Protein AF-A0A739GGJ1-F1 (afdb_monomer_lite)

Structure (mmCIF, N/CA/C/O backbone):
data_AF-A0A739GGJ1-F1
#
_entry.id   AF-A0A739GGJ1-F1
#
loop_
_atom_site.group_PDB
_atom_site.id
_atom_site.type_symbol
_atom_site.label_atom_id
_atom_site.label_alt_id
_atom_site.label_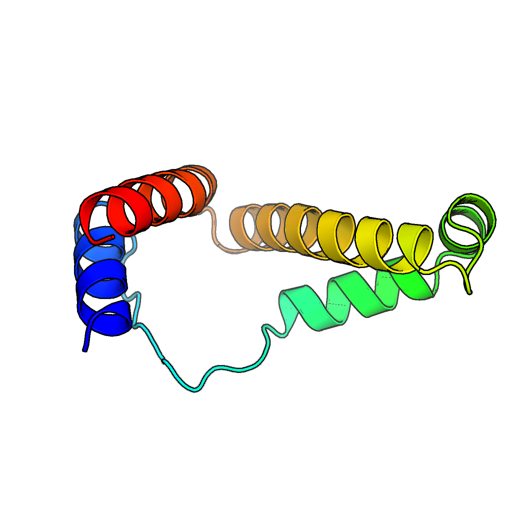comp_id
_atom_site.label_asym_id
_atom_site.label_entity_id
_atom_site.label_seq_id
_atom_site.pdbx_PDB_ins_code
_atom_site.Cartn_x
_atom_site.Cartn_y
_atom_site.Cartn_z
_atom_site.occupancy
_atom_site.B_iso_or_equiv
_atom_site.auth_seq_id
_atom_site.auth_comp_id
_atom_site.auth_asym_id
_atom_site.auth_atom_id
_atom_site.pdbx_PDB_model_num
ATOM 1 N N . ALA A 1 1 ? 2.033 -3.564 22.727 1.00 72.38 1 ALA A N 1
ATOM 2 C CA . ALA A 1 1 ? 1.277 -2.661 23.624 1.00 72.38 1 ALA A CA 1
ATOM 3 C C . ALA A 1 1 ? 1.047 -1.280 22.998 1.00 72.38 1 ALA A C 1
ATOM 5 O O . ALA A 1 1 ? -0.106 -0.918 22.823 1.00 72.38 1 ALA A O 1
ATOM 6 N N . ILE A 1 2 ? 2.098 -0.542 22.610 1.00 80.81 2 ILE A N 1
ATOM 7 C CA . ILE A 1 2 ? 1.981 0.823 22.045 1.00 80.81 2 ILE A CA 1
ATOM 8 C C . ILE A 1 2 ? 1.264 0.842 20.681 1.00 80.81 2 ILE A C 1
ATOM 10 O O . ILE A 1 2 ? 0.306 1.587 20.520 1.00 80.81 2 ILE A O 1
ATOM 14 N N . LYS A 1 3 ? 1.627 -0.049 19.742 1.00 78.81 3 LYS A N 1
ATOM 15 C CA . LYS A 1 3 ? 0.977 -0.137 18.413 1.00 78.81 3 LYS A CA 1
ATOM 16 C C . LYS A 1 3 ? -0.552 -0.278 18.491 1.00 78.81 3 LYS A C 1
ATOM 18 O O . LYS A 1 3 ? -1.261 0.438 17.801 1.00 78.81 3 LYS A O 1
ATOM 23 N N . ASN A 1 4 ? -1.055 -1.128 19.391 1.00 82.25 4 ASN A N 1
ATOM 24 C CA . ASN A 1 4 ? -2.497 -1.323 19.581 1.00 82.25 4 ASN A CA 1
ATOM 25 C C . ASN A 1 4 ? -3.184 -0.080 20.172 1.00 82.25 4 ASN A C 1
ATOM 27 O O . ASN A 1 4 ? -4.324 0.195 19.823 1.00 82.25 4 ASN A O 1
ATOM 31 N N . LYS A 1 5 ? -2.504 0.677 21.049 1.00 83.81 5 LYS A N 1
ATOM 32 C CA . LYS A 1 5 ? -3.036 1.937 21.598 1.00 83.81 5 LYS A CA 1
ATOM 33 C C . LYS A 1 5 ? -3.146 3.015 20.522 1.00 83.81 5 LYS A C 1
ATOM 35 O O . LYS A 1 5 ? -4.168 3.686 20.454 1.00 83.81 5 LYS A O 1
ATOM 40 N N . ILE A 1 6 ? -2.110 3.153 19.693 1.00 83.38 6 ILE A N 1
ATOM 41 C CA . ILE A 1 6 ? -2.107 4.088 18.561 1.00 83.38 6 ILE A CA 1
ATOM 42 C C . ILE A 1 6 ? -3.227 3.707 17.590 1.00 83.38 6 ILE A C 1
ATOM 44 O O . ILE A 1 6 ? -4.064 4.542 17.275 1.00 83.38 6 ILE A O 1
ATOM 48 N N . ALA A 1 7 ? -3.301 2.435 17.188 1.00 83.00 7 ALA A N 1
ATOM 49 C CA . ALA A 1 7 ? -4.324 1.961 16.263 1.00 83.00 7 ALA A CA 1
ATOM 50 C C . ALA A 1 7 ? -5.751 2.170 16.795 1.00 83.00 7 ALA A C 1
ATOM 52 O O . ALA A 1 7 ? -6.604 2.641 16.052 1.00 83.00 7 ALA A O 1
ATOM 53 N N . ALA A 1 8 ? -6.008 1.887 18.077 1.00 82.88 8 ALA A N 1
ATOM 54 C CA . ALA A 1 8 ? -7.320 2.112 18.685 1.00 82.88 8 ALA A CA 1
ATOM 55 C C . ALA A 1 8 ? -7.737 3.590 18.631 1.00 82.88 8 ALA A C 1
ATOM 57 O O . ALA A 1 8 ? -8.843 3.888 18.194 1.00 82.88 8 ALA A O 1
ATOM 58 N N . LYS A 1 9 ? -6.837 4.513 18.995 1.00 84.00 9 LYS A N 1
ATOM 59 C CA . LYS A 1 9 ? -7.096 5.960 18.910 1.00 84.00 9 LYS A CA 1
ATOM 60 C C . LYS A 1 9 ? -7.294 6.444 17.480 1.00 84.00 9 LYS A C 1
ATOM 62 O O . LYS A 1 9 ? -8.125 7.301 17.224 1.00 84.00 9 LYS A O 1
ATOM 67 N N . VAL A 1 10 ? -6.515 5.916 16.545 1.00 82.94 10 VAL A N 1
ATOM 68 C CA . VAL A 1 10 ? -6.609 6.268 15.129 1.00 82.94 10 VAL A CA 1
ATOM 69 C C . VAL A 1 10 ? -7.949 5.798 14.545 1.00 82.94 10 VAL A C 1
ATOM 71 O O . VAL A 1 10 ? -8.591 6.555 13.824 1.00 82.94 10 VAL A O 1
ATOM 74 N N . ILE A 1 11 ? -8.414 4.598 14.903 1.00 81.88 11 ILE A N 1
ATOM 75 C CA . ILE A 1 11 ? -9.743 4.096 14.520 1.00 81.88 11 ILE A CA 1
ATOM 76 C C . ILE A 1 11 ? -10.852 4.915 15.193 1.00 81.88 11 ILE A C 1
ATOM 78 O O . ILE A 1 11 ? -11.821 5.249 14.533 1.00 81.88 11 ILE A O 1
ATOM 82 N N . GLU A 1 12 ? -10.713 5.282 16.470 1.00 81.44 12 GLU A N 1
ATOM 83 C CA . GLU A 1 12 ? -11.688 6.131 17.177 1.00 81.44 12 GLU A CA 1
ATOM 84 C C . GLU A 1 12 ? -11.797 7.533 16.558 1.00 81.44 12 GLU A C 1
ATOM 86 O O . GLU A 1 12 ? -12.894 8.066 16.401 1.00 81.44 12 GLU A O 1
ATOM 91 N N . ASN A 1 13 ? -10.663 8.115 16.164 1.00 79.69 13 ASN A N 1
ATOM 92 C CA . ASN A 1 13 ? -10.590 9.449 15.568 1.00 79.69 13 ASN A CA 1
ATOM 93 C C . ASN A 1 13 ? -10.994 9.479 14.089 1.00 79.69 13 ASN A C 1
ATOM 95 O O . ASN A 1 13 ? -11.137 10.561 13.518 1.00 79.69 13 ASN A O 1
ATOM 99 N N . THR A 1 14 ? -11.157 8.319 13.453 1.00 72.75 14 THR A N 1
ATOM 100 C CA . THR A 1 14 ? -11.593 8.225 12.061 1.00 72.75 14 THR A CA 1
ATOM 101 C C . THR A 1 14 ? -12.998 7.644 11.980 1.00 72.75 14 THR A C 1
ATOM 103 O O . THR A 1 14 ? -13.388 6.773 12.743 1.00 72.75 14 THR A O 1
ATOM 106 N N . ASN A 1 15 ? -13.804 8.103 11.022 1.00 71.75 15 ASN A N 1
ATOM 107 C CA . ASN A 1 15 ? -15.168 7.590 10.825 1.00 71.75 15 ASN A CA 1
ATOM 108 C C . ASN A 1 15 ? -15.198 6.214 10.123 1.00 71.75 15 ASN A C 1
ATOM 110 O O . ASN A 1 15 ? -16.157 5.895 9.413 1.00 71.75 15 ASN A O 1
ATOM 114 N N . LEU A 1 16 ? -14.151 5.401 10.286 1.00 72.94 16 LEU A N 1
ATOM 115 C CA . LEU A 1 16 ? -14.026 4.104 9.632 1.00 72.94 16 LEU A CA 1
ATOM 116 C C . LEU A 1 16 ? -14.957 3.089 10.293 1.00 72.94 16 LEU A C 1
ATOM 118 O O . LEU A 1 16 ? -14.750 2.641 11.421 1.00 72.94 16 LEU A O 1
ATOM 122 N N . LYS A 1 17 ? -16.008 2.704 9.571 1.00 69.75 17 LYS A N 1
ATOM 123 C CA . LYS A 1 17 ? -16.960 1.693 10.035 1.00 69.75 17 LYS A CA 1
ATOM 124 C C . LYS A 1 17 ? -16.363 0.309 9.795 1.00 69.75 17 LYS A C 1
ATOM 126 O O . LYS A 1 17 ? -16.040 -0.031 8.665 1.00 69.75 17 LYS A O 1
ATOM 131 N N . ASN A 1 18 ? -16.288 -0.509 10.845 1.00 69.88 18 ASN A N 1
ATOM 132 C CA . ASN A 1 18 ? -15.779 -1.890 10.807 1.00 69.88 18 ASN A CA 1
ATOM 133 C C . ASN A 1 18 ? -14.263 -2.039 10.568 1.00 69.88 18 ASN A C 1
ATOM 135 O O . ASN A 1 18 ? -13.816 -3.112 10.164 1.00 69.88 18 ASN A O 1
ATOM 139 N N . ALA A 1 19 ? -13.461 -1.009 10.847 1.00 77.50 19 ALA A N 1
ATOM 140 C CA . ALA A 1 19 ? -12.009 -1.148 10.834 1.00 77.50 19 ALA A CA 1
ATOM 141 C C . ALA A 1 19 ? -11.523 -1.970 12.040 1.00 77.50 19 ALA A C 1
ATOM 143 O O . ALA A 1 19 ? -11.872 -1.687 13.187 1.00 77.50 19 ALA A O 1
ATOM 144 N N . ALA A 1 20 ? -10.685 -2.972 11.778 1.00 80.62 20 ALA A N 1
ATOM 145 C CA . ALA A 1 20 ? -9.985 -3.745 12.796 1.00 80.62 20 ALA A CA 1
ATOM 146 C C . ALA A 1 20 ? -8.481 -3.690 12.526 1.00 80.62 20 ALA A C 1
ATOM 148 O O . ALA A 1 20 ? -8.032 -3.863 11.394 1.00 80.62 20 ALA A O 1
ATOM 149 N N . PHE A 1 21 ? -7.697 -3.451 13.574 1.00 83.19 21 PHE A N 1
ATOM 150 C CA . PHE A 1 21 ? -6.246 -3.478 13.470 1.00 83.19 21 PHE A CA 1
ATOM 151 C C . PHE A 1 21 ? -5.729 -4.908 13.629 1.00 83.19 21 PHE A C 1
ATOM 153 O O . PHE A 1 21 ? -5.861 -5.493 14.704 1.00 83.19 21 PHE A O 1
ATOM 160 N N . GLU A 1 22 ? -5.104 -5.441 12.578 1.00 84.12 22 GLU A N 1
ATOM 161 C CA . GLU A 1 22 ? -4.416 -6.733 12.612 1.00 84.12 22 GLU A CA 1
ATOM 162 C C . GLU A 1 22 ? -2.891 -6.507 12.646 1.00 84.12 22 GLU A C 1
ATOM 164 O O . GLU A 1 22 ? -2.293 -6.166 11.623 1.00 84.12 22 GLU A O 1
ATOM 169 N N . PRO A 1 23 ? -2.229 -6.674 13.808 1.00 78.56 23 PRO A N 1
ATOM 170 C CA . PRO A 1 23 ? -0.809 -6.359 13.968 1.00 78.56 23 PRO A CA 1
ATOM 171 C C . PRO A 1 23 ? 0.121 -7.264 13.154 1.00 78.56 23 PRO A C 1
ATOM 173 O O . PRO A 1 23 ? 1.271 -6.884 12.929 1.00 78.56 23 PRO A O 1
ATOM 176 N N . ASN A 1 24 ? -0.349 -8.445 12.740 1.00 82.38 24 ASN A N 1
ATOM 177 C CA . ASN A 1 24 ? 0.427 -9.386 11.933 1.00 82.38 24 ASN A CA 1
ATOM 178 C C . ASN A 1 24 ? 0.120 -9.276 10.435 1.00 82.38 24 ASN A C 1
ATOM 180 O O . ASN A 1 24 ? 0.628 -10.075 9.646 1.00 82.38 24 ASN A O 1
ATOM 184 N N . TYR A 1 25 ? -0.709 -8.311 10.026 1.00 80.25 25 TYR A N 1
ATOM 185 C CA . TYR A 1 25 ? -1.004 -8.095 8.619 1.00 80.25 25 TYR A CA 1
ATOM 186 C C . TYR A 1 25 ? 0.226 -7.517 7.920 1.00 80.25 25 TYR A C 1
ATOM 188 O O . TYR A 1 25 ? 0.569 -6.349 8.087 1.00 80.25 25 TYR A O 1
ATOM 196 N N . ALA A 1 26 ? 0.923 -8.370 7.170 1.00 73.12 26 ALA A N 1
ATOM 197 C CA . ALA A 1 26 ? 2.229 -8.038 6.616 1.00 73.12 26 ALA A CA 1
ATOM 198 C C . ALA A 1 26 ? 2.151 -7.156 5.361 1.00 73.12 26 ALA A C 1
ATOM 200 O O . ALA A 1 26 ? 3.023 -6.314 5.161 1.00 73.12 26 ALA A O 1
ATOM 201 N N . GLN A 1 27 ? 1.145 -7.350 4.496 1.00 74.94 27 GLN A N 1
ATOM 202 C CA . GLN A 1 27 ? 1.079 -6.636 3.221 1.00 74.94 27 GLN A CA 1
ATOM 203 C C . GLN A 1 27 ? -0.337 -6.588 2.637 1.00 74.94 27 GLN A C 1
ATOM 205 O O . GLN A 1 27 ? -1.027 -7.604 2.584 1.00 74.94 27 GLN A O 1
ATOM 210 N N . SER A 1 28 ? -0.739 -5.411 2.146 1.00 85.69 28 SER A N 1
ATOM 211 C CA . SER A 1 28 ? -2.010 -5.209 1.443 1.00 85.69 28 SER A CA 1
ATOM 212 C C . SER A 1 28 ? -1.966 -5.737 0.011 1.00 85.69 28 SER A C 1
ATOM 214 O O . SER A 1 28 ? -1.013 -5.472 -0.726 1.00 85.69 28 SER A O 1
ATOM 216 N N . SER A 1 29 ? -3.033 -6.419 -0.420 1.00 90.69 29 SER A N 1
ATOM 217 C CA . SER A 1 29 ? -3.188 -6.850 -1.816 1.00 90.69 29 SER A CA 1
ATOM 218 C C . SER A 1 29 ? -3.223 -5.664 -2.784 1.00 90.69 29 SER A C 1
ATOM 220 O O . SER A 1 29 ? -2.676 -5.761 -3.879 1.00 90.69 29 SER A O 1
ATOM 222 N N . VAL A 1 30 ? -3.794 -4.523 -2.377 1.00 91.75 30 VAL A N 1
ATOM 223 C CA . VAL A 1 30 ? -3.776 -3.291 -3.187 1.00 91.75 30 VAL A CA 1
ATOM 224 C C . VAL A 1 30 ? -2.336 -2.820 -3.384 1.00 91.75 30 VAL A C 1
ATOM 226 O O . VAL A 1 30 ? -1.923 -2.577 -4.514 1.00 91.75 30 VAL A O 1
ATOM 229 N N . THR A 1 31 ? -1.542 -2.777 -2.312 1.00 93.00 31 THR A N 1
ATOM 230 C CA . THR A 1 31 ? -0.121 -2.404 -2.374 1.00 93.00 31 THR A CA 1
ATOM 231 C C . THR A 1 31 ? 0.678 -3.359 -3.261 1.00 93.00 31 THR A C 1
ATOM 233 O O . THR A 1 31 ? 1.477 -2.904 -4.074 1.00 93.00 31 THR A O 1
ATOM 236 N N . GLN A 1 32 ? 0.439 -4.671 -3.172 1.00 93.31 32 GLN A N 1
ATOM 237 C CA . GLN A 1 32 ? 1.111 -5.669 -4.018 1.00 93.31 32 GLN A CA 1
ATOM 238 C C . GLN A 1 32 ? 0.783 -5.501 -5.506 1.00 93.31 32 GLN A C 1
ATOM 240 O O . GLN A 1 32 ? 1.677 -5.588 -6.353 1.00 93.31 32 GLN A O 1
ATOM 245 N N . ILE A 1 33 ? -0.488 -5.251 -5.832 1.00 95.25 33 ILE A N 1
ATOM 246 C CA . ILE A 1 33 ? -0.932 -5.018 -7.211 1.00 95.25 33 ILE A CA 1
ATOM 247 C C . ILE A 1 33 ? -0.301 -3.734 -7.749 1.00 95.25 33 ILE A C 1
ATOM 249 O O . ILE A 1 33 ? 0.278 -3.753 -8.833 1.00 95.25 33 ILE A O 1
ATOM 253 N N . VAL A 1 34 ? -0.356 -2.643 -6.982 1.00 95.75 34 VAL A N 1
ATOM 254 C CA . VAL A 1 34 ? 0.241 -1.357 -7.366 1.00 95.75 34 VAL A CA 1
ATOM 255 C C . VAL A 1 34 ? 1.743 -1.500 -7.592 1.00 95.75 34 VAL A C 1
ATOM 257 O O . VAL A 1 34 ? 2.218 -1.111 -8.656 1.00 95.75 34 VAL A O 1
ATOM 260 N N . TYR A 1 35 ? 2.470 -2.126 -6.662 1.00 94.19 35 TYR A N 1
ATOM 261 C CA . TYR A 1 35 ? 3.905 -2.376 -6.809 1.00 94.19 35 TYR A CA 1
ATOM 262 C C . TYR A 1 35 ? 4.199 -3.136 -8.103 1.00 94.19 35 TYR A C 1
ATOM 264 O O . TYR A 1 35 ? 5.037 -2.725 -8.897 1.00 94.19 35 TYR A O 1
ATOM 272 N N . SER A 1 36 ? 3.456 -4.216 -8.356 1.00 94.12 36 SER A N 1
ATOM 273 C CA . SER A 1 36 ? 3.630 -5.041 -9.554 1.00 94.12 36 SER A CA 1
ATOM 274 C C . SER A 1 36 ? 3.370 -4.263 -10.845 1.00 94.12 36 SER A C 1
ATOM 276 O O . SER A 1 36 ? 4.047 -4.492 -11.845 1.00 94.12 36 SER A O 1
ATOM 278 N N . CYS A 1 37 ? 2.390 -3.357 -10.847 1.00 94.75 37 CYS A N 1
ATOM 279 C CA . CYS A 1 37 ? 2.084 -2.506 -11.995 1.00 94.75 37 CYS A CA 1
ATOM 280 C C . CYS A 1 37 ? 3.171 -1.453 -12.237 1.00 94.75 37 CYS A C 1
ATOM 282 O O . CYS A 1 37 ? 3.568 -1.251 -13.383 1.00 94.75 37 CYS A O 1
ATOM 284 N N . LEU A 1 38 ? 3.659 -0.805 -11.177 1.00 93.62 38 LEU A N 1
ATOM 285 C CA . LEU A 1 38 ? 4.720 0.199 -11.267 1.00 93.62 38 LEU A CA 1
ATOM 286 C C . LEU A 1 38 ? 6.053 -0.436 -11.672 1.00 93.62 38 LEU A C 1
ATOM 288 O O . LEU A 1 38 ? 6.716 0.070 -12.567 1.00 93.62 38 LEU A O 1
ATOM 292 N N . PHE A 1 39 ? 6.399 -1.584 -11.090 1.00 90.50 39 PHE A N 1
ATOM 293 C CA . PHE A 1 39 ? 7.624 -2.315 -11.412 1.00 90.50 39 PHE A CA 1
ATOM 294 C C . PHE A 1 39 ? 7.667 -2.779 -12.875 1.00 90.50 39 PHE A C 1
ATOM 296 O O . PHE A 1 39 ? 8.715 -2.777 -13.505 1.00 90.50 39 PHE A O 1
ATOM 303 N N . LYS A 1 40 ? 6.519 -3.143 -13.460 1.00 92.38 40 LYS A N 1
ATOM 304 C CA . LYS A 1 40 ? 6.429 -3.509 -14.886 1.00 92.38 40 LYS A CA 1
ATOM 305 C C . LYS A 1 40 ? 6.459 -2.305 -15.833 1.00 92.38 40 LYS A C 1
ATOM 307 O O . LYS A 1 40 ? 6.434 -2.495 -17.048 1.00 92.38 40 LYS A O 1
ATOM 312 N N . ASN A 1 41 ? 6.453 -1.078 -15.318 1.00 92.12 41 ASN A N 1
ATOM 313 C CA . ASN A 1 41 ? 6.485 0.118 -16.144 1.00 92.12 41 ASN A CA 1
ATOM 314 C C . ASN A 1 41 ? 7.933 0.444 -16.528 1.00 92.12 41 ASN A C 1
ATOM 316 O O . ASN A 1 41 ? 8.668 1.054 -15.757 1.00 92.12 41 ASN A O 1
ATOM 320 N N . GLU A 1 42 ? 8.326 0.064 -17.743 1.00 90.25 42 GLU A N 1
ATOM 321 C CA . GLU A 1 42 ? 9.693 0.257 -18.243 1.00 90.25 42 GLU A CA 1
ATOM 322 C C . GLU A 1 42 ? 10.137 1.725 -18.217 1.00 90.25 42 GLU A C 1
ATOM 324 O O . GLU A 1 42 ? 11.282 2.015 -17.893 1.00 90.25 42 GLU A O 1
ATOM 329 N N . ILE A 1 43 ? 9.242 2.674 -18.512 1.00 90.94 43 ILE A N 1
ATOM 330 C CA . ILE A 1 43 ? 9.5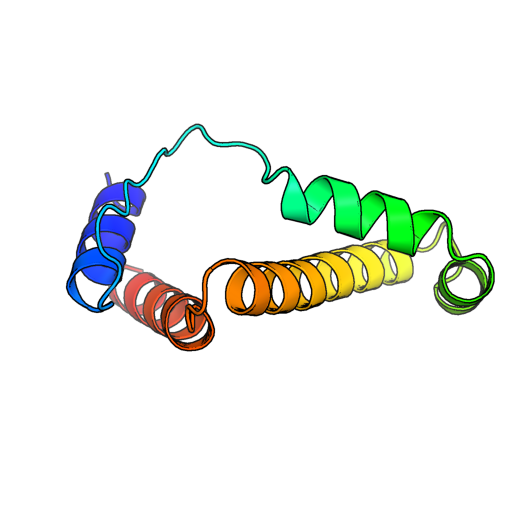76 4.106 -18.482 1.00 90.94 43 ILE A CA 1
ATOM 331 C C . ILE A 1 43 ? 9.931 4.527 -17.054 1.00 90.94 43 ILE A C 1
ATOM 333 O O . ILE A 1 43 ? 10.961 5.158 -16.836 1.00 90.94 43 ILE A O 1
ATOM 337 N N . LEU A 1 44 ? 9.101 4.151 -16.082 1.00 90.62 44 LEU A N 1
ATOM 338 C CA . LEU A 1 44 ? 9.337 4.432 -14.672 1.00 90.62 44 LEU A CA 1
ATOM 339 C C . LEU A 1 44 ? 10.625 3.772 -14.181 1.00 90.62 44 LEU A C 1
ATOM 341 O O . LEU A 1 44 ? 11.450 4.451 -13.579 1.00 90.62 44 LEU A O 1
ATOM 345 N N . MET A 1 45 ? 10.829 2.488 -14.467 1.00 90.62 45 MET A N 1
ATOM 346 C CA . MET A 1 45 ? 12.023 1.772 -14.011 1.00 90.62 45 MET A CA 1
ATOM 347 C C . MET A 1 45 ? 13.308 2.309 -14.649 1.00 90.62 45 MET A C 1
ATOM 349 O O . MET A 1 45 ? 14.332 2.398 -13.973 1.00 90.62 45 MET A O 1
ATOM 353 N N . ASN A 1 46 ? 13.237 2.778 -15.896 1.00 89.69 46 ASN A N 1
ATOM 354 C CA . ASN A 1 46 ? 14.340 3.490 -16.537 1.00 89.69 46 ASN A CA 1
ATOM 355 C C . ASN A 1 46 ? 14.633 4.838 -15.858 1.00 89.69 46 ASN A C 1
ATOM 357 O O . ASN A 1 46 ? 15.797 5.190 -15.695 1.00 89.69 46 ASN A O 1
ATOM 361 N N . MET A 1 47 ? 13.608 5.590 -15.436 1.00 88.69 47 MET A N 1
ATOM 362 C CA . MET A 1 47 ? 13.800 6.853 -14.702 1.00 88.69 47 MET A CA 1
ATOM 363 C C . MET A 1 47 ? 14.365 6.648 -13.294 1.00 88.69 47 MET A C 1
ATOM 365 O O . MET A 1 47 ? 15.064 7.520 -12.787 1.00 88.69 47 MET A O 1
ATOM 369 N N . LEU A 1 48 ? 14.032 5.531 -12.647 1.00 87.00 48 LEU A N 1
ATOM 370 C CA . LEU A 1 48 ? 14.447 5.241 -11.276 1.00 87.00 48 LEU A CA 1
ATOM 371 C C . LEU A 1 48 ? 15.859 4.645 -11.180 1.00 87.00 48 LEU A C 1
ATOM 373 O O . LEU A 1 48 ? 16.350 4.488 -10.066 1.00 87.00 48 LEU A O 1
ATOM 377 N N . GLU A 1 49 ? 16.508 4.327 -12.308 1.00 80.94 49 GLU A N 1
ATOM 378 C CA . GLU A 1 49 ? 17.670 3.429 -12.360 1.00 80.94 49 GLU A CA 1
ATOM 379 C C . GLU A 1 49 ? 17.381 2.167 -11.533 1.00 80.94 49 GLU A C 1
ATOM 381 O O . GLU A 1 49 ? 17.741 2.095 -10.363 1.00 80.94 49 GLU A O 1
ATOM 386 N N . GLU A 1 50 ? 16.706 1.189 -12.141 1.00 62.50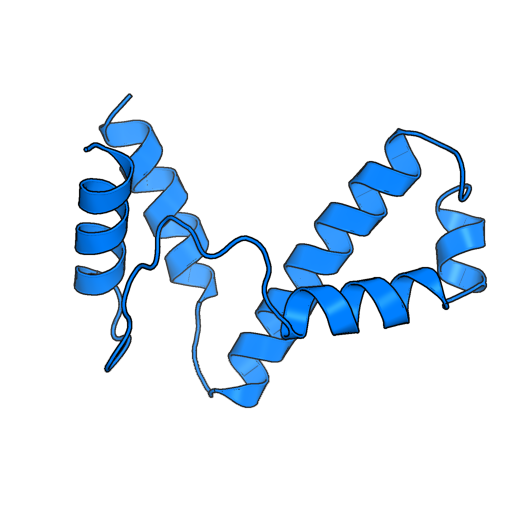 50 GLU A N 1
ATOM 387 C CA . GLU A 1 50 ? 16.125 -0.050 -11.579 1.00 62.50 50 GLU A CA 1
ATOM 388 C C . GLU A 1 50 ? 16.910 -0.772 -10.450 1.00 62.50 50 GLU A C 1
ATOM 390 O O . GLU A 1 50 ? 16.318 -1.486 -9.641 1.00 62.50 50 GLU A O 1
ATOM 395 N N . SER A 1 51 ? 18.224 -0.559 -10.339 1.00 65.12 51 SER A N 1
ATOM 396 C CA . SER A 1 51 ? 19.131 -1.142 -9.337 1.00 65.12 51 SER A CA 1
ATOM 397 C C . SER A 1 51 ? 19.727 -0.154 -8.317 1.00 65.12 51 SER A C 1
ATOM 399 O O . SER A 1 51 ? 20.564 -0.543 -7.499 1.00 65.12 51 SER A O 1
ATOM 401 N N . SER A 1 52 ? 19.341 1.121 -8.343 1.00 82.44 52 SER A N 1
ATOM 402 C CA . SER A 1 52 ? 19.799 2.116 -7.377 1.00 82.44 52 SER A CA 1
ATOM 403 C C . SER A 1 52 ? 18.994 2.012 -6.075 1.00 82.44 52 SER A C 1
ATOM 405 O O . SER A 1 52 ? 17.772 1.854 -6.069 1.00 82.44 52 SER A O 1
ATOM 407 N N . PHE A 1 53 ? 19.678 2.119 -4.931 1.00 84.44 53 PHE A N 1
ATOM 408 C CA . PHE A 1 53 ? 19.016 2.137 -3.619 1.00 84.44 53 PHE A CA 1
ATOM 409 C C . PHE A 1 53 ? 17.983 3.270 -3.520 1.00 84.44 53 PHE A C 1
ATOM 411 O O . PHE A 1 53 ? 16.909 3.096 -2.947 1.00 84.44 53 PHE A O 1
ATOM 418 N N . HIS A 1 54 ? 18.299 4.422 -4.115 1.00 87.50 54 HIS A N 1
ATOM 419 C CA . HIS A 1 54 ? 17.405 5.572 -4.144 1.00 87.50 54 HIS A CA 1
ATOM 420 C C . HIS A 1 54 ? 16.168 5.313 -5.016 1.00 87.50 54 HIS A C 1
ATOM 422 O O . HIS A 1 54 ? 15.056 5.591 -4.583 1.00 87.50 54 HIS A O 1
ATOM 428 N N . GLY A 1 55 ? 16.340 4.694 -6.185 1.00 88.81 55 GLY A N 1
ATOM 429 C CA . GLY A 1 55 ? 15.248 4.302 -7.073 1.00 88.81 55 GLY A CA 1
ATOM 430 C C . GLY A 1 55 ? 14.267 3.335 -6.423 1.00 88.81 55 GLY A C 1
ATOM 431 O O . GLY A 1 55 ? 13.057 3.526 -6.520 1.00 88.81 55 GLY A O 1
ATOM 432 N N . LEU A 1 56 ? 14.775 2.340 -5.689 1.00 87.88 56 LEU A N 1
ATOM 433 C CA . LEU A 1 56 ? 13.939 1.414 -4.919 1.00 87.88 56 LEU A CA 1
ATOM 434 C C . LEU A 1 56 ? 13.165 2.122 -3.799 1.00 87.88 56 LEU A C 1
ATOM 436 O O . LEU A 1 56 ? 11.999 1.800 -3.568 1.00 87.88 56 LEU A O 1
ATOM 440 N N . LEU A 1 57 ? 13.782 3.097 -3.123 1.00 90.50 57 LEU A N 1
ATOM 441 C CA . LEU A 1 57 ? 13.095 3.909 -2.118 1.00 90.50 57 LEU A CA 1
ATOM 442 C C . LEU A 1 57 ? 11.962 4.724 -2.758 1.00 90.50 57 LEU A C 1
ATOM 444 O O . LEU A 1 57 ? 10.827 4.658 -2.289 1.00 90.50 57 LEU A O 1
ATOM 448 N N . CYS A 1 58 ? 12.239 5.403 -3.873 1.00 91.62 58 CYS A N 1
ATOM 449 C CA . CYS A 1 58 ? 11.239 6.161 -4.622 1.00 91.62 58 CYS A CA 1
ATOM 450 C C . CYS A 1 58 ? 10.102 5.271 -5.145 1.00 91.62 58 CYS A C 1
ATOM 452 O O . CYS A 1 58 ? 8.939 5.669 -5.090 1.00 91.62 58 CYS A O 1
ATOM 454 N N . LEU A 1 59 ? 10.405 4.056 -5.617 1.00 93.31 59 LEU A N 1
ATOM 455 C CA . LEU A 1 59 ? 9.390 3.094 -6.050 1.00 93.31 59 LEU A CA 1
ATOM 456 C C . LEU A 1 59 ? 8.468 2.695 -4.893 1.00 93.31 59 LEU A C 1
ATOM 458 O O . LEU A 1 59 ? 7.254 2.610 -5.083 1.00 93.31 59 LEU A O 1
ATOM 462 N N . ASN A 1 60 ? 9.024 2.457 -3.704 1.00 91.56 60 ASN A N 1
ATOM 463 C CA . ASN A 1 60 ? 8.246 2.096 -2.521 1.00 91.56 60 ASN A CA 1
ATOM 464 C C . ASN A 1 60 ? 7.350 3.255 -2.062 1.00 91.56 60 ASN A C 1
ATOM 466 O O . ASN A 1 60 ? 6.157 3.043 -1.853 1.00 91.56 60 ASN A O 1
ATOM 470 N N . GLU A 1 61 ? 7.877 4.479 -1.992 1.00 91.62 61 GLU A N 1
ATOM 471 C CA . GLU A 1 61 ? 7.092 5.671 -1.635 1.00 91.62 61 GLU A CA 1
ATOM 472 C C . GLU A 1 61 ? 5.959 5.929 -2.639 1.00 91.62 61 GLU A C 1
ATOM 474 O O . GLU A 1 61 ? 4.813 6.175 -2.252 1.00 91.62 61 GLU A O 1
ATOM 479 N N . LEU A 1 62 ? 6.243 5.806 -3.940 1.00 93.94 62 LEU A N 1
ATOM 480 C CA . LEU A 1 62 ? 5.230 5.935 -4.986 1.00 93.94 62 LEU A CA 1
ATOM 481 C C . LEU A 1 62 ? 4.176 4.824 -4.893 1.00 93.94 62 LEU A C 1
ATOM 483 O O . LEU A 1 62 ? 2.985 5.086 -5.064 1.00 93.94 62 LEU A O 1
ATOM 487 N N . THR A 1 63 ? 4.601 3.595 -4.598 1.00 94.69 63 THR A N 1
ATOM 488 C CA . THR A 1 63 ? 3.703 2.453 -4.397 1.00 94.69 63 THR A CA 1
ATOM 489 C C . THR A 1 63 ? 2.746 2.712 -3.241 1.00 94.69 63 THR A C 1
ATOM 491 O O . THR A 1 63 ? 1.542 2.509 -3.396 1.00 94.69 63 THR A O 1
ATOM 494 N N . GLU A 1 64 ? 3.249 3.172 -2.096 1.00 90.81 64 GLU A N 1
ATOM 495 C CA . GLU A 1 64 ? 2.425 3.496 -0.929 1.00 90.81 64 GLU A CA 1
ATOM 496 C C . GLU A 1 64 ? 1.432 4.620 -1.239 1.00 90.81 64 GLU A C 1
ATOM 498 O O . GLU A 1 64 ? 0.240 4.487 -0.947 1.00 90.81 64 GLU A O 1
ATOM 503 N N . TYR A 1 65 ? 1.892 5.687 -1.898 1.00 91.50 65 TYR A N 1
ATOM 504 C CA . TYR A 1 65 ? 1.039 6.805 -2.293 1.00 91.50 65 TYR A CA 1
ATOM 505 C C . TYR A 1 65 ? -0.094 6.360 -3.225 1.00 91.50 65 TYR A C 1
ATOM 507 O O . TYR A 1 65 ? -1.265 6.627 -2.952 1.00 91.50 65 TYR A O 1
ATOM 515 N N . VAL A 1 66 ? 0.224 5.649 -4.310 1.00 93.94 66 VAL A N 1
ATOM 516 C CA . VAL A 1 66 ? -0.780 5.193 -5.282 1.00 93.94 66 VAL A CA 1
ATOM 517 C C . VAL A 1 66 ? -1.726 4.170 -4.651 1.00 93.94 66 VAL A C 1
ATOM 519 O O . VAL A 1 66 ? -2.932 4.236 -4.887 1.00 93.94 66 VAL A O 1
ATOM 522 N N . ALA A 1 67 ? -1.225 3.263 -3.809 1.00 92.62 67 ALA A N 1
ATOM 523 C CA . ALA A 1 67 ? -2.063 2.297 -3.100 1.00 92.62 67 ALA A CA 1
ATOM 524 C C . ALA A 1 67 ? -3.093 2.982 -2.194 1.00 92.62 67 ALA A C 1
ATOM 526 O O . ALA A 1 67 ? -4.248 2.555 -2.168 1.00 92.62 67 ALA A O 1
ATOM 527 N N . LEU A 1 68 ? -2.711 4.067 -1.513 1.00 89.00 68 LEU A N 1
ATOM 528 C CA . LEU A 1 68 ? -3.631 4.872 -0.711 1.00 89.00 68 LEU A CA 1
ATOM 529 C C . LEU A 1 68 ? -4.729 5.507 -1.576 1.00 89.00 68 LEU A C 1
ATOM 531 O O . LEU A 1 68 ? -5.906 5.414 -1.234 1.00 89.00 68 LEU A O 1
ATOM 535 N N . GLN A 1 69 ? -4.370 6.095 -2.723 1.00 90.25 69 GLN A N 1
ATOM 536 C CA . GLN A 1 69 ? -5.346 6.701 -3.642 1.00 90.25 69 GLN A CA 1
ATOM 537 C C . GLN A 1 69 ? -6.323 5.663 -4.213 1.00 90.25 69 GLN A C 1
ATOM 539 O O . GLN A 1 69 ? -7.530 5.911 -4.292 1.00 90.25 69 GLN A O 1
ATOM 544 N N . VAL A 1 70 ? -5.819 4.482 -4.583 1.00 91.88 70 VAL A N 1
ATOM 545 C CA . VAL A 1 70 ? -6.644 3.368 -5.074 1.00 91.88 70 VAL A CA 1
ATOM 546 C C . VAL A 1 70 ? -7.582 2.868 -3.980 1.00 91.88 70 VAL A C 1
ATOM 548 O O . VAL A 1 70 ? -8.765 2.677 -4.249 1.00 91.88 70 VAL A O 1
ATOM 551 N N . HIS A 1 71 ? -7.094 2.700 -2.749 1.00 88.69 71 HIS A N 1
ATOM 552 C CA . HIS A 1 71 ? -7.928 2.297 -1.619 1.00 88.69 71 HIS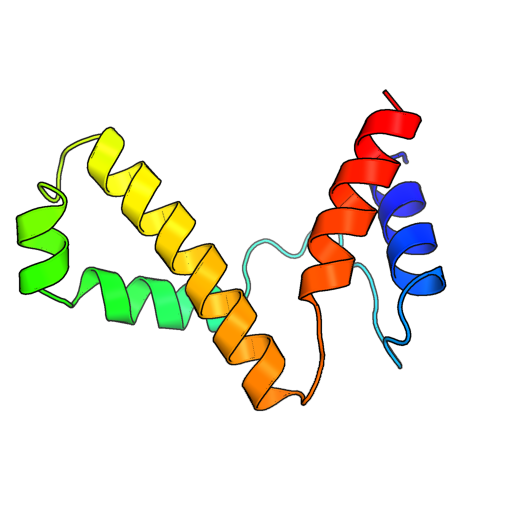 A CA 1
ATOM 553 C C . HIS A 1 71 ? -9.059 3.302 -1.376 1.00 88.69 71 HIS A C 1
ATOM 555 O O . HIS A 1 71 ? -10.229 2.924 -1.369 1.00 88.69 71 HIS A O 1
ATOM 561 N N . ASN A 1 72 ? -8.718 4.587 -1.256 1.00 85.81 72 ASN A N 1
ATOM 562 C CA . ASN A 1 72 ? -9.686 5.665 -1.065 1.00 85.81 72 ASN A CA 1
ATOM 563 C C . ASN A 1 72 ? -10.758 5.663 -2.166 1.00 85.81 72 ASN A C 1
ATOM 565 O O . ASN A 1 72 ? -11.950 5.755 -1.878 1.00 85.81 72 ASN A O 1
ATOM 569 N N . SER A 1 73 ? -10.346 5.472 -3.423 1.00 87.19 73 SER A N 1
ATOM 570 C CA . SER A 1 73 ? -11.260 5.418 -4.570 1.00 87.19 73 SER A CA 1
ATOM 571 C C . SER A 1 73 ? -12.183 4.194 -4.545 1.00 87.19 73 SER A C 1
ATOM 573 O O . SER A 1 73 ? -13.372 4.319 -4.825 1.00 87.19 73 SER A O 1
ATOM 575 N N . LEU A 1 74 ? -11.656 3.010 -4.214 1.00 86.94 74 LEU A N 1
ATOM 576 C CA . LEU A 1 74 ? -12.425 1.759 -4.206 1.00 86.94 74 LEU A CA 1
ATOM 577 C C . LEU A 1 74 ? -13.450 1.706 -3.073 1.00 86.94 74 LEU A C 1
ATOM 579 O O . LEU A 1 74 ? -14.553 1.200 -3.273 1.00 86.94 74 LEU A O 1
ATOM 583 N N . PHE A 1 75 ? -13.095 2.225 -1.899 1.00 82.50 75 PHE A N 1
ATOM 584 C CA . PHE A 1 75 ? -13.933 2.140 -0.702 1.00 82.50 75 PHE A CA 1
ATOM 585 C C . PHE A 1 75 ? -14.689 3.438 -0.394 1.00 82.50 75 PHE A C 1
ATOM 587 O O . PHE A 1 75 ? -15.495 3.463 0.531 1.00 82.50 75 PHE A O 1
ATOM 594 N N . SER A 1 76 ? -14.501 4.494 -1.199 1.00 79.56 76 SER A N 1
ATOM 595 C CA . SER A 1 76 ? -15.055 5.834 -0.939 1.00 79.56 76 SER A CA 1
ATOM 596 C C . SER A 1 76 ? -14.695 6.350 0.462 1.00 79.56 76 SER A C 1
ATOM 598 O O . SER A 1 76 ? -15.505 6.980 1.142 1.00 79.56 76 SER A O 1
ATOM 600 N N . GLU A 1 77 ? -13.471 6.053 0.891 1.00 74.69 77 GLU A N 1
ATOM 601 C CA . GLU A 1 77 ? -12.902 6.457 2.175 1.00 74.69 77 GLU A CA 1
ATOM 602 C C . GLU A 1 77 ? -11.844 7.543 1.959 1.00 74.69 77 GLU A C 1
ATOM 604 O O . GLU A 1 77 ? -11.216 7.602 0.904 1.00 74.69 77 GLU A O 1
ATOM 609 N N . ASP A 1 78 ? -11.614 8.389 2.965 1.00 74.44 78 ASP A N 1
ATOM 610 C CA . ASP A 1 78 ? -10.467 9.300 2.984 1.00 74.44 78 ASP A CA 1
ATOM 611 C C . ASP A 1 78 ? -9.507 8.918 4.111 1.00 74.44 78 ASP A C 1
ATOM 613 O O . ASP A 1 78 ? -9.565 9.430 5.234 1.00 74.44 78 ASP A O 1
ATOM 617 N N . LEU A 1 79 ? -8.597 7.997 3.794 1.00 76.38 79 LEU A N 1
ATOM 618 C CA . LEU A 1 79 ? -7.541 7.565 4.704 1.00 76.38 79 LEU A CA 1
ATOM 619 C C . LEU A 1 79 ? -6.368 8.555 4.787 1.00 76.38 79 LEU A C 1
ATOM 621 O O . LEU A 1 79 ? -5.409 8.304 5.516 1.00 76.38 79 LEU A O 1
ATOM 625 N N . SER A 1 80 ? -6.406 9.690 4.086 1.00 74.00 80 SER A N 1
ATOM 626 C CA . SER A 1 80 ? -5.310 10.671 4.127 1.00 74.00 80 SER 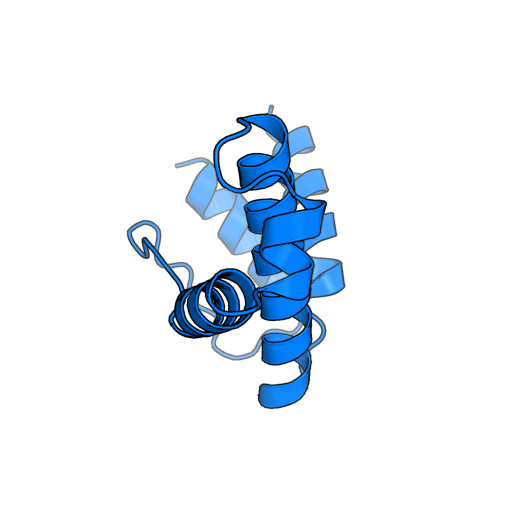A CA 1
ATOM 627 C C . SER A 1 80 ? -5.152 11.251 5.536 1.00 74.00 80 SER A C 1
ATOM 629 O O . SER A 1 80 ? -4.043 11.343 6.064 1.00 74.00 80 SER A O 1
ATOM 631 N N . SER A 1 81 ? -6.284 11.531 6.190 1.00 73.50 81 SER A N 1
ATOM 632 C CA . SER A 1 81 ? -6.342 11.968 7.591 1.00 73.50 81 SER A CA 1
ATOM 633 C C . SER A 1 81 ? -5.860 10.896 8.578 1.00 73.50 81 SER A C 1
ATOM 635 O O . SER A 1 81 ? -5.295 11.226 9.624 1.00 73.50 81 SER A O 1
ATOM 637 N N . LEU A 1 82 ? -6.014 9.609 8.240 1.00 78.88 82 LEU A N 1
ATOM 638 C CA . LEU A 1 82 ? -5.549 8.477 9.047 1.00 78.88 82 LEU A CA 1
ATOM 639 C C . LEU A 1 82 ? -4.019 8.470 9.146 1.00 78.88 82 LEU A C 1
ATOM 641 O O . LEU A 1 82 ? -3.465 8.290 10.233 1.00 78.88 82 LEU A O 1
ATOM 645 N N . VAL A 1 83 ? -3.332 8.686 8.018 1.00 77.75 83 VAL A N 1
ATOM 646 C CA . VAL A 1 83 ? -1.862 8.714 7.948 1.00 77.75 83 VAL A CA 1
ATOM 647 C C . VAL A 1 83 ? -1.307 9.845 8.812 1.00 77.75 83 VAL A C 1
ATOM 649 O O . VAL A 1 83 ? -0.377 9.634 9.594 1.00 77.75 83 VAL A O 1
ATOM 652 N N . GLU A 1 84 ? -1.898 11.034 8.714 1.00 79.00 84 GLU A N 1
ATOM 653 C CA . GLU A 1 84 ? -1.506 12.196 9.513 1.00 79.00 84 GLU A CA 1
ATOM 654 C C . GLU A 1 84 ? -1.789 11.989 11.008 1.00 79.00 84 GLU A C 1
ATOM 656 O O . GLU A 1 84 ? -0.900 12.168 11.843 1.00 79.00 84 GLU A O 1
ATOM 661 N N . THR A 1 85 ? -2.986 11.510 11.355 1.00 77.69 85 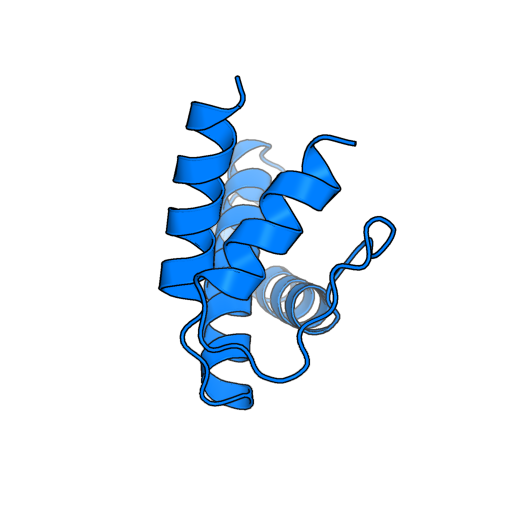THR A N 1
ATOM 662 C CA . THR A 1 85 ? -3.376 11.231 12.748 1.00 77.69 85 THR A CA 1
ATOM 663 C C . THR A 1 85 ? -2.474 10.174 13.385 1.00 77.69 85 THR A C 1
ATOM 665 O O . THR A 1 85 ? -2.072 10.314 14.540 1.00 77.69 85 THR A O 1
ATOM 668 N N . THR A 1 86 ? -2.085 9.145 12.626 1.00 81.31 86 THR A N 1
ATOM 669 C CA . THR A 1 86 ? -1.160 8.101 13.094 1.00 81.31 86 THR A CA 1
ATOM 670 C C . THR A 1 86 ? 0.226 8.668 13.374 1.00 81.31 86 THR A C 1
ATOM 672 O O . THR A 1 86 ? 0.814 8.352 14.409 1.00 81.31 86 THR A O 1
ATOM 675 N N . LYS A 1 87 ? 0.747 9.530 12.488 1.00 80.12 87 LYS A N 1
ATOM 676 C CA . LYS A 1 87 ? 2.025 10.222 12.713 1.00 80.12 87 LYS A CA 1
ATOM 677 C C . LYS A 1 87 ? 1.963 11.054 13.988 1.00 80.12 87 LYS A C 1
ATOM 679 O O . LYS A 1 87 ? 2.844 10.911 14.834 1.00 80.12 87 LYS A O 1
ATOM 684 N N . ASN A 1 88 ? 0.913 11.852 14.157 1.00 81.75 88 ASN A N 1
ATOM 685 C CA . ASN A 1 88 ? 0.742 12.700 15.333 1.00 81.75 88 ASN A CA 1
ATOM 686 C C . ASN A 1 88 ? 0.682 11.866 16.618 1.00 81.75 88 ASN A C 1
ATOM 688 O O . ASN A 1 88 ? 1.441 12.127 17.548 1.00 81.75 88 ASN A O 1
ATOM 692 N N . GLU A 1 89 ? -0.141 10.820 16.664 1.00 80.94 89 GLU A N 1
ATOM 693 C CA . GLU A 1 89 ? -0.271 9.973 17.854 1.00 80.94 89 GLU A CA 1
ATOM 694 C C . GLU A 1 89 ? 1.018 9.190 18.163 1.00 80.94 89 GLU A C 1
ATOM 696 O O . GLU A 1 89 ? 1.363 9.019 19.331 1.00 80.94 89 GLU A O 1
ATOM 701 N N . ALA A 1 90 ? 1.781 8.775 17.146 1.00 79.69 90 ALA A N 1
ATOM 702 C CA . ALA A 1 90 ? 3.089 8.152 17.349 1.00 79.69 90 ALA A CA 1
ATOM 703 C C . ALA A 1 90 ? 4.103 9.111 17.999 1.00 79.69 90 ALA A C 1
ATOM 705 O O . ALA A 1 90 ? 4.862 8.684 18.865 1.00 79.69 90 ALA A O 1
ATOM 706 N N . HIS A 1 91 ? 4.085 10.400 17.637 1.00 79.12 91 HIS A N 1
ATOM 707 C CA . HIS A 1 91 ? 4.951 11.414 18.256 1.00 79.12 91 HIS A CA 1
ATOM 708 C C . HIS A 1 91 ? 4.557 11.709 19.708 1.00 79.12 91 HIS A C 1
ATOM 710 O O . HIS A 1 91 ? 5.427 11.968 20.528 1.00 79.12 91 HIS A O 1
ATOM 716 N N . HIS A 1 92 ? 3.264 11.644 20.044 1.00 75.00 92 HIS A N 1
ATOM 717 C CA . HIS A 1 92 ? 2.780 11.884 21.410 1.00 75.00 92 HIS A CA 1
ATOM 718 C C . HIS A 1 92 ? 3.092 10.735 22.384 1.00 75.00 92 HIS A C 1
ATOM 720 O O . HIS A 1 92 ? 3.024 10.936 23.595 1.00 75.00 92 HIS A O 1
ATOM 726 N N . GLN A 1 93 ? 3.379 9.530 21.878 1.00 64.81 93 GLN A N 1
ATOM 727 C CA . GLN A 1 93 ? 3.725 8.359 22.697 1.00 64.81 93 GLN A CA 1
ATOM 728 C C . GLN A 1 93 ? 5.224 8.009 22.691 1.00 64.81 93 GLN A C 1
ATOM 730 O O . GLN A 1 93 ? 5.590 6.988 23.281 1.00 64.81 93 GLN A O 1
ATOM 735 N N . SER A 1 94 ? 6.062 8.817 22.029 1.00 55.69 94 SER A N 1
ATOM 736 C CA . SER A 1 94 ? 7.530 8.743 22.099 1.00 55.69 94 SER A CA 1
ATOM 737 C C . SER A 1 94 ? 8.081 9.562 23.260 1.00 55.69 94 SER A C 1
ATOM 739 O O . SER A 1 94 ? 9.212 9.218 23.671 1.00 55.69 94 SER A O 1
#

Foldseek 3Di:
DLVVVLVVVLPVPFPDDPDDDDPPPDDDPLLVVLLVVQLPPPVLCVVLVVPDPRSVVVSNVVSVVVSQVVVCVVVVGNCVVSVVSSVVSVVVVD

Radius of gyration: 15.59 Å; chains: 1; bounding box: 37×22×42 Å

Organism: Salmonella enterica (NCBI:txid28901)

pLDDT: mean 83.58, std 8.27, range [55.69, 95.75]

Secondary structure (DSSP, 8-state):
-HHHHHHHHHHHHS--TT----TT----HHHHHHHHHHHT-HHHHHHHTTT-HHHHHHHHHHHHHHHHHHHHHHHT--THHHHHHHHHHHHHT-

Sequence (94 aa):
AIKNKIAAKVIENTNLKNAAFEPNYAQSSVTQIVYSCLFKNEILMNMLEESSFHGLLCLNELTEYVALQVHNSLFSEDLSSLVETTKNEAHHQS